Protein AF-A0A1W5CRY4-F1 (afdb_monomer)

Radius of gyration: 17.81 Å; Cα contacts (8 Å, |Δi|>4): 185; chains: 1; bounding box: 43×37×49 Å

pLDDT: mean 78.13, std 15.42, range [42.53, 95.5]

Secondary structure (DSSP, 8-state):
-EEEESS-SB-EEE--EE----------TT-----SEE---SEEEEEEEETTEEEEEEEEEEEEPPHHHHHHHHHHH-S---TT-PPPPPPPPPPPTT--HHHHHHTSPTT--PPBPS-SS-HHHHTTS------HHHHHHHTTTSHHHHHHHHHHHHHHHHHHHHTT-

Structure (mmCIF, N/CA/C/O backbone):
data_AF-A0A1W5CRY4-F1
#
_entry.id   AF-A0A1W5CRY4-F1
#
loop_
_atom_site.group_PDB
_atom_site.id
_atom_site.type_symbol
_atom_site.label_atom_id
_atom_site.label_alt_id
_atom_site.label_comp_id
_atom_site.label_asym_id
_atom_site.label_entity_id
_atom_site.label_seq_id
_atom_site.pdbx_PDB_ins_code
_atom_site.Cartn_x
_atom_site.Cartn_y
_atom_site.Cartn_z
_atom_site.oc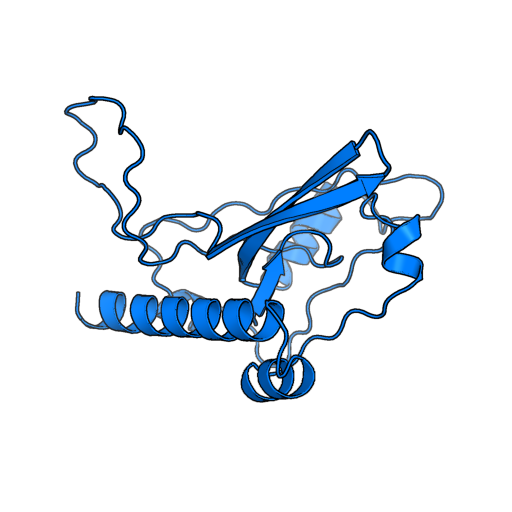cupancy
_atom_site.B_iso_or_equiv
_atom_site.auth_seq_id
_atom_site.auth_comp_id
_atom_site.auth_asym_id
_atom_site.auth_atom_id
_atom_site.pdbx_PDB_model_num
ATOM 1 N N . MET A 1 1 ? 8.582 -2.416 0.026 1.00 42.53 1 MET A N 1
ATOM 2 C CA . MET A 1 1 ? 7.775 -3.029 1.127 1.00 42.53 1 MET A CA 1
ATOM 3 C C . MET A 1 1 ? 6.373 -2.404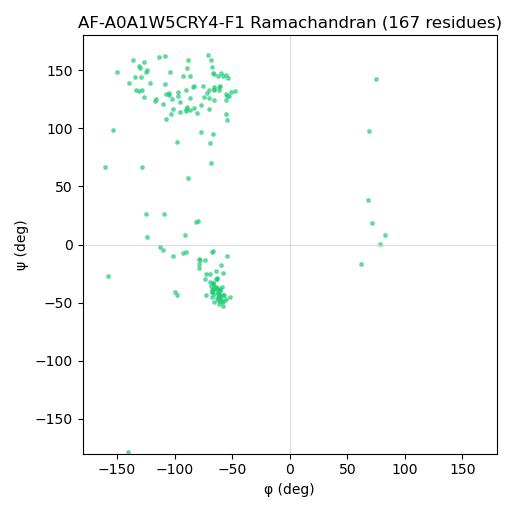 1.130 1.00 42.53 1 MET A C 1
ATOM 5 O O . MET A 1 1 ? 6.261 -1.295 0.629 1.00 42.53 1 MET A O 1
ATOM 9 N N . LEU A 1 2 ? 5.302 -3.089 1.573 1.00 48.25 2 LEU A N 1
ATOM 10 C CA . LEU A 1 2 ? 3.915 -2.603 1.391 1.00 48.25 2 LEU A CA 1
ATOM 11 C C . LEU A 1 2 ? 3.302 -2.055 2.672 1.00 48.25 2 LEU A C 1
ATOM 13 O O . LEU A 1 2 ? 3.317 -2.731 3.698 1.00 48.25 2 LEU A O 1
ATOM 17 N N . ILE A 1 3 ? 2.726 -0.858 2.576 1.00 49.88 3 ILE A N 1
ATOM 18 C CA . ILE A 1 3 ? 2.033 -0.182 3.673 1.00 49.88 3 ILE A CA 1
ATOM 19 C C . ILE A 1 3 ? 0.642 0.237 3.182 1.00 49.88 3 ILE A C 1
ATOM 21 O O . ILE A 1 3 ? 0.496 0.768 2.078 1.00 49.88 3 ILE A O 1
ATOM 25 N N . PHE A 1 4 ? -0.384 -0.041 3.990 1.00 49.19 4 PHE A N 1
ATOM 26 C CA . PHE A 1 4 ? -1.770 0.342 3.716 1.00 49.19 4 PHE A CA 1
ATOM 27 C C . PHE A 1 4 ? -2.017 1.732 4.296 1.00 49.19 4 PHE A C 1
ATOM 29 O O . PHE A 1 4 ? -1.834 1.964 5.489 1.00 49.19 4 PHE A O 1
ATOM 36 N N . TRP A 1 5 ? -2.352 2.678 3.422 1.00 45.31 5 TRP A N 1
ATOM 37 C CA . TRP A 1 5 ? -2.341 4.101 3.747 1.00 45.31 5 TRP A CA 1
ATOM 38 C C . TRP A 1 5 ? -3.691 4.576 4.287 1.00 45.31 5 TRP A C 1
ATOM 40 O O . TRP A 1 5 ? -4.679 4.591 3.555 1.00 45.31 5 TRP A O 1
ATOM 50 N N . SER A 1 6 ? -3.670 5.028 5.542 1.00 46.50 6 SER A N 1
ATOM 51 C CA . SER A 1 6 ? -4.426 6.194 6.019 1.00 46.50 6 SER A CA 1
ATOM 52 C C . SER A 1 6 ? -3.800 6.783 7.295 1.00 46.50 6 SER A C 1
ATOM 54 O O . SER A 1 6 ? -3.961 7.977 7.520 1.00 46.50 6 SER A O 1
ATOM 56 N N . GLN A 1 7 ? -3.102 5.976 8.113 1.00 55.12 7 GLN A N 1
ATOM 57 C CA . GLN A 1 7 ? -2.595 6.341 9.452 1.00 55.12 7 GLN A CA 1
ATOM 58 C C . GLN A 1 7 ? -1.463 5.376 9.878 1.00 55.12 7 GLN A C 1
ATOM 60 O O . GLN A 1 7 ? -1.674 4.477 10.682 1.00 55.12 7 GLN A O 1
ATOM 65 N N . SER A 1 8 ? -0.309 5.402 9.201 1.00 61.22 8 SER A N 1
ATOM 66 C CA . SER A 1 8 ? 0.746 4.389 9.426 1.00 61.22 8 SER A CA 1
ATOM 67 C C . SER A 1 8 ? 2.022 4.927 10.071 1.00 61.22 8 SER A C 1
ATOM 69 O O . SER A 1 8 ? 2.983 4.172 10.176 1.00 61.22 8 SER A O 1
ATOM 71 N N . GLY A 1 9 ? 2.110 6.235 10.337 1.00 70.56 9 GLY A N 1
ATOM 72 C CA . GLY A 1 9 ? 3.355 6.932 10.711 1.00 70.56 9 GLY A CA 1
ATOM 73 C C . GLY A 1 9 ? 4.485 6.909 9.661 1.00 70.56 9 GLY A C 1
ATOM 74 O O . GLY A 1 9 ? 5.408 7.716 9.705 1.00 70.56 9 GLY A O 1
ATOM 75 N N . TYR A 1 10 ? 4.436 6.018 8.669 1.00 78.38 10 TYR A N 1
ATOM 76 C CA . TYR A 1 10 ? 5.413 5.940 7.584 1.00 78.38 10 TYR A CA 1
ATOM 77 C C . TYR A 1 10 ? 5.114 6.925 6.455 1.00 78.38 10 TYR A C 1
ATOM 79 O O . TYR A 1 10 ? 3.987 7.013 5.958 1.00 78.38 10 TYR A O 1
ATOM 87 N N . ARG A 1 11 ? 6.162 7.594 5.970 1.00 82.44 11 ARG A N 1
ATOM 88 C CA . ARG A 1 11 ? 6.092 8.381 4.739 1.00 82.44 11 ARG A CA 1
ATOM 89 C C . ARG A 1 11 ? 6.133 7.443 3.532 1.00 82.44 11 ARG A C 1
ATOM 91 O O . ARG A 1 11 ? 7.104 6.715 3.343 1.00 82.44 11 ARG A O 1
ATOM 98 N N . ASN A 1 12 ? 5.086 7.474 2.709 1.00 84.50 12 ASN A N 1
ATOM 99 C CA . ASN A 1 12 ? 4.919 6.545 1.591 1.00 84.50 12 ASN A CA 1
ATOM 100 C C . ASN A 1 12 ? 4.459 7.240 0.314 1.00 84.50 12 ASN A C 1
ATOM 102 O O . ASN A 1 12 ? 3.858 8.317 0.341 1.00 84.50 12 ASN A O 1
ATOM 106 N N . ARG A 1 13 ? 4.698 6.581 -0.820 1.00 88.38 13 ARG A N 1
ATOM 107 C CA . ARG A 1 13 ? 4.187 6.987 -2.128 1.00 88.38 13 ARG A CA 1
ATOM 108 C C . ARG A 1 13 ? 3.033 6.074 -2.525 1.00 88.38 13 ARG A C 1
ATOM 110 O O . ARG A 1 13 ? 3.180 4.860 -2.518 1.00 88.38 13 ARG A O 1
ATOM 117 N N . LEU A 1 14 ? 1.890 6.642 -2.904 1.00 89.12 14 LEU A N 1
ATOM 118 C CA . LEU A 1 14 ? 0.777 5.840 -3.414 1.00 89.12 14 LEU A CA 1
ATOM 119 C C . LEU A 1 14 ? 1.195 5.106 -4.690 1.00 89.12 14 LEU A C 1
ATOM 121 O O . LEU A 1 14 ? 1.767 5.714 -5.598 1.00 89.12 14 LEU A O 1
ATOM 125 N N . LEU A 1 15 ? 0.881 3.816 -4.758 1.00 90.88 15 LEU A N 1
ATOM 126 C CA . LEU A 1 15 ? 1.236 2.959 -5.874 1.00 90.88 15 LEU A CA 1
ATOM 127 C C . LEU A 1 15 ? 0.066 2.894 -6.868 1.00 90.88 15 LEU A C 1
ATOM 129 O O . LEU A 1 15 ? -0.980 2.333 -6.535 1.00 90.88 15 LEU A O 1
ATOM 133 N N . PRO A 1 16 ? 0.215 3.420 -8.099 1.00 90.75 16 PRO A N 1
ATOM 134 C CA . PRO A 1 16 ? -0.771 3.196 -9.147 1.00 90.75 16 PRO A CA 1
ATOM 135 C C . PRO A 1 16 ? -0.881 1.702 -9.458 1.00 90.75 16 PRO A C 1
ATOM 137 O O . PRO A 1 16 ? 0.138 1.019 -9.601 1.00 90.75 16 PRO A O 1
ATOM 140 N N . ILE A 1 17 ? -2.106 1.205 -9.591 1.00 90.94 17 ILE A N 1
ATOM 141 C CA . ILE A 1 17 ? -2.396 -0.208 -9.843 1.00 90.94 17 ILE A CA 1
ATOM 142 C C . ILE A 1 17 ? -3.294 -0.403 -11.063 1.00 90.94 17 ILE A C 1
ATOM 144 O O . ILE A 1 17 ? -4.026 0.515 -11.435 1.00 90.94 17 ILE A O 1
ATOM 148 N N . PRO A 1 18 ? -3.262 -1.594 -11.692 1.00 89.75 18 PRO A N 1
ATOM 149 C CA . PRO A 1 18 ? -4.113 -1.933 -12.825 1.00 89.75 18 PRO A CA 1
ATOM 150 C C . PRO A 1 18 ? -5.568 -2.056 -12.377 1.00 89.75 18 PRO A C 1
ATOM 152 O O . PRO A 1 18 ? -6.055 -3.139 -12.039 1.00 89.75 18 PRO A O 1
ATOM 155 N N . MET A 1 19 ? -6.260 -0.923 -12.387 1.00 84.25 19 MET A N 1
ATOM 156 C CA . MET A 1 19 ? -7.658 -0.801 -12.020 1.00 84.25 19 MET A CA 1
ATOM 157 C C . MET A 1 19 ? -8.411 -0.115 -13.151 1.00 84.25 19 MET A C 1
ATOM 159 O O . MET A 1 19 ? -8.057 0.971 -13.602 1.00 84.25 19 MET A O 1
ATOM 163 N N . ARG A 1 20 ? -9.490 -0.756 -13.604 1.00 78.38 20 ARG A N 1
ATOM 164 C CA . ARG A 1 20 ? -10.428 -0.129 -14.533 1.00 78.38 20 ARG A CA 1
ATOM 165 C C . ARG A 1 20 ? -11.299 0.835 -13.742 1.00 78.38 20 ARG A C 1
ATOM 167 O O . ARG A 1 20 ? -12.284 0.417 -13.142 1.00 78.38 20 ARG A O 1
ATOM 174 N N . HIS A 1 21 ? -10.933 2.106 -13.741 1.00 74.75 21 HIS A N 1
ATOM 175 C CA . HIS A 1 21 ? -11.791 3.159 -13.218 1.00 74.75 21 HIS A CA 1
ATOM 176 C C . HIS A 1 21 ? -12.742 3.647 -14.321 1.00 74.75 21 HIS A C 1
ATOM 178 O O . HIS A 1 21 ? -12.405 3.647 -15.503 1.00 74.75 21 HIS A O 1
ATOM 184 N N . ARG A 1 22 ? -13.969 4.013 -13.938 1.00 70.62 22 ARG A N 1
ATOM 185 C CA . ARG A 1 22 ? -14.978 4.601 -14.839 1.00 70.62 22 ARG A CA 1
ATOM 186 C C . ARG A 1 22 ? -15.206 6.080 -14.541 1.00 70.62 22 ARG A C 1
ATOM 188 O O . ARG A 1 22 ? -16.299 6.591 -14.767 1.00 70.62 22 ARG A O 1
ATOM 195 N N . GLN A 1 23 ? -14.200 6.750 -13.981 1.00 68.44 23 GLN A N 1
ATOM 196 C CA . GLN A 1 23 ? -14.312 8.182 -13.754 1.00 68.44 23 GLN A CA 1
ATOM 197 C C . GLN A 1 23 ? -14.509 8.882 -15.103 1.00 68.44 23 GLN A C 1
ATOM 199 O O . GLN A 1 23 ? -13.828 8.523 -16.070 1.00 68.44 23 GLN A O 1
ATOM 204 N N . PRO A 1 24 ? -15.427 9.859 -15.184 1.00 66.12 24 PRO A N 1
ATOM 205 C CA . PRO A 1 24 ? -15.552 10.702 -16.358 1.00 66.12 24 PRO A CA 1
ATOM 206 C C . PRO A 1 24 ? -14.192 11.340 -16.642 1.00 66.12 24 PRO A C 1
ATOM 208 O O . PRO A 1 24 ? -13.696 12.136 -15.845 1.00 66.12 24 PRO A O 1
ATOM 211 N N . GLN A 1 25 ? -13.556 10.954 -17.744 1.00 62.47 25 GLN A N 1
ATOM 212 C CA . GLN A 1 25 ? -12.332 11.619 -18.162 1.00 62.47 25 GLN A CA 1
ATOM 213 C C . GLN A 1 25 ? -12.715 12.976 -18.760 1.00 62.47 25 GLN A C 1
ATOM 215 O O . GLN A 1 25 ? -13.695 13.047 -19.513 1.00 62.47 25 GLN A O 1
ATOM 220 N N . PRO A 1 26 ? -11.990 14.063 -18.440 1.00 57.25 26 PRO A N 1
ATOM 221 C CA . PRO A 1 26 ? -12.182 15.315 -19.151 1.00 57.25 26 PRO A CA 1
ATOM 222 C C . PRO A 1 26 ? -11.995 15.032 -20.642 1.00 57.25 26 PRO A C 1
ATOM 224 O O . PRO A 1 26 ? -11.020 14.391 -21.035 1.00 57.25 26 PRO A O 1
ATOM 227 N N . CYS A 1 27 ? -12.954 15.470 -21.459 1.00 48.19 27 CYS A N 1
ATOM 228 C CA . CYS A 1 27 ? -12.954 15.290 -22.907 1.00 48.19 27 CYS A CA 1
ATOM 229 C C . CYS A 1 27 ? -11.835 16.145 -23.529 1.00 48.19 27 CYS A C 1
ATOM 231 O O . CYS A 1 27 ? -12.096 17.180 -24.134 1.00 48.19 27 CYS A O 1
ATOM 233 N N . ASN A 1 28 ? -10.575 15.765 -23.309 1.00 54.47 28 ASN A N 1
ATOM 234 C CA . ASN A 1 28 ? -9.411 16.452 -23.839 1.00 54.47 28 ASN A CA 1
ATOM 235 C C . ASN A 1 28 ? -8.787 15.591 -24.953 1.00 54.47 28 ASN A C 1
ATOM 237 O O . ASN A 1 28 ? -8.183 14.560 -24.650 1.00 54.47 28 ASN A O 1
ATOM 241 N N . PRO A 1 29 ? -8.905 15.990 -26.232 1.00 52.38 29 PRO A N 1
ATOM 242 C CA . PRO A 1 29 ? -8.446 15.199 -27.378 1.00 52.38 29 PRO A CA 1
ATOM 243 C C . PRO A 1 29 ? -6.916 15.029 -27.468 1.00 52.38 29 PRO A C 1
ATOM 245 O O . PRO A 1 29 ? -6.438 14.281 -28.315 1.00 52.38 29 PRO A O 1
ATOM 248 N N . LEU A 1 30 ? -6.138 15.687 -26.598 1.00 53.78 30 LEU A N 1
ATOM 249 C CA . LEU A 1 30 ? -4.682 15.512 -26.483 1.00 53.78 30 LEU A CA 1
ATOM 250 C C 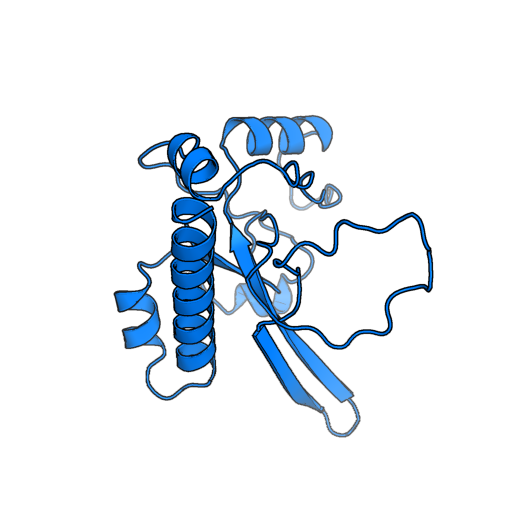. LEU A 1 30 ? -4.269 14.455 -25.440 1.00 53.78 30 LEU A C 1
ATOM 252 O O . LEU A 1 30 ? -3.094 14.110 -25.340 1.00 53.78 30 LEU A O 1
ATOM 256 N N . SER A 1 31 ? -5.215 13.920 -24.663 1.00 51.94 31 SER A N 1
ATOM 257 C CA . SER A 1 31 ? -4.958 12.949 -23.593 1.00 51.94 31 SER A CA 1
ATOM 258 C C . SER A 1 31 ? -4.973 11.504 -24.118 1.00 51.94 31 SER A C 1
ATOM 260 O O . SER A 1 31 ? -5.719 10.659 -23.633 1.00 51.94 31 SER A O 1
ATOM 262 N N . ASN A 1 32 ? -4.130 11.188 -25.104 1.00 45.53 32 ASN A N 1
ATOM 263 C CA . ASN A 1 32 ? -4.017 9.831 -25.668 1.00 45.53 32 ASN A CA 1
ATOM 264 C C . ASN A 1 32 ? -3.163 8.861 -24.827 1.00 45.53 32 ASN A C 1
ATOM 266 O O . ASN A 1 32 ? -2.714 7.833 -25.324 1.00 45.53 32 ASN A O 1
ATOM 270 N N . ALA A 1 33 ? -2.954 9.147 -23.545 1.00 53.50 33 ALA A N 1
ATOM 271 C CA . ALA A 1 33 ? -2.256 8.249 -22.634 1.00 53.50 33 ALA A CA 1
ATOM 272 C C . ALA A 1 33 ? -3.095 8.032 -21.374 1.00 53.50 33 ALA A C 1
ATOM 274 O O . ALA A 1 33 ? -2.728 8.456 -20.279 1.00 53.50 33 ALA A O 1
ATOM 275 N N . SER A 1 34 ? -4.246 7.366 -21.519 1.00 65.06 34 SER A N 1
ATOM 276 C CA . SER A 1 34 ? -4.890 6.765 -20.352 1.00 65.06 34 SER A CA 1
ATOM 277 C C . SER A 1 34 ? -3.973 5.645 -19.870 1.00 65.06 34 SER A C 1
ATOM 279 O O . SER A 1 34 ? -4.000 4.539 -20.406 1.00 65.06 34 SER A O 1
ATOM 281 N N . SER A 1 35 ? -3.120 5.953 -18.890 1.00 74.94 35 SER A N 1
ATOM 282 C CA . SER A 1 35 ? -2.336 4.946 -18.179 1.00 74.94 35 SER A CA 1
ATOM 283 C C . SER A 1 35 ? -3.275 3.805 -17.764 1.00 74.94 35 SER A C 1
ATOM 285 O O . SER A 1 35 ? -4.338 4.076 -17.199 1.00 74.94 35 SER A O 1
ATOM 287 N N . PRO A 1 36 ? -2.917 2.530 -18.002 1.00 81.56 36 PRO A N 1
ATOM 288 C CA . PRO A 1 36 ? -3.703 1.400 -17.506 1.00 81.56 36 PRO A CA 1
ATOM 289 C C . PRO A 1 36 ? -3.646 1.291 -15.973 1.00 81.56 36 PRO A C 1
ATOM 291 O O . PRO A 1 36 ? -4.337 0.457 -15.385 1.00 81.56 36 PRO A O 1
ATOM 294 N N . PHE A 1 37 ? -2.808 2.113 -15.333 1.00 87.44 37 PHE A N 1
ATOM 295 C CA . PHE A 1 37 ? -2.629 2.194 -13.894 1.00 87.44 37 PHE A CA 1
ATOM 296 C C . PHE A 1 37 ? -3.242 3.478 -13.342 1.00 87.44 37 PHE A C 1
ATOM 298 O O . PHE A 1 37 ? -2.923 4.571 -13.816 1.00 87.44 37 PHE A O 1
ATOM 305 N N . ALA A 1 38 ? -4.058 3.333 -12.301 1.00 87.69 38 ALA A N 1
ATOM 306 C CA . ALA A 1 38 ? -4.719 4.427 -11.602 1.00 87.69 38 ALA A CA 1
ATOM 307 C C . ALA A 1 38 ? -4.389 4.390 -10.103 1.00 87.69 38 ALA A C 1
ATOM 309 O O . ALA A 1 38 ? -4.135 3.325 -9.533 1.00 87.69 38 ALA A O 1
ATOM 310 N N . THR A 1 39 ? -4.378 5.562 -9.468 1.00 87.88 39 THR A N 1
ATOM 311 C CA . THR A 1 39 ? -4.236 5.703 -8.014 1.00 87.88 39 THR A CA 1
ATOM 312 C C . THR A 1 39 ? -5.619 5.876 -7.407 1.00 87.88 39 THR A C 1
ATOM 314 O O . THR A 1 39 ? -6.099 6.993 -7.264 1.00 87.88 39 THR A O 1
ATOM 317 N N . GLU A 1 40 ? -6.249 4.756 -7.079 1.00 87.75 40 GLU A N 1
ATOM 318 C CA . GLU A 1 40 ? -7.602 4.689 -6.524 1.00 87.75 40 GLU A CA 1
ATOM 319 C C . GLU A 1 40 ? -7.601 3.786 -5.282 1.00 87.75 40 GLU A C 1
ATOM 321 O O . GLU A 1 40 ? -6.739 2.901 -5.172 1.00 87.75 40 GLU A O 1
ATOM 326 N N . PRO A 1 41 ? -8.534 3.987 -4.336 1.00 90.38 41 PRO A N 1
ATOM 327 C CA . PRO A 1 41 ? -8.652 3.113 -3.181 1.00 90.38 41 PRO A CA 1
ATOM 328 C C . PRO A 1 41 ? -9.073 1.707 -3.625 1.00 90.38 41 PRO A C 1
ATOM 330 O O . PRO A 1 41 ? -9.986 1.533 -4.431 1.00 90.38 41 PRO A O 1
ATOM 333 N N . ILE A 1 42 ? -8.425 0.681 -3.074 1.00 91.31 42 ILE A N 1
ATOM 334 C CA . ILE A 1 42 ? -8.796 -0.723 -3.314 1.00 91.31 42 ILE A CA 1
ATOM 335 C C . ILE A 1 42 ? -10.006 -1.159 -2.496 1.00 91.31 42 ILE A C 1
ATOM 337 O O . ILE A 1 42 ? -10.660 -2.141 -2.839 1.00 91.31 42 ILE A O 1
ATOM 341 N N . TRP A 1 43 ? -10.297 -0.434 -1.421 1.00 91.06 43 TRP A N 1
ATOM 342 C CA . TRP A 1 43 ? -11.478 -0.637 -0.603 1.00 91.06 43 TRP A CA 1
ATOM 343 C C . TRP A 1 43 ? -11.912 0.686 0.019 1.00 91.06 43 TRP A C 1
ATOM 345 O O . TRP A 1 43 ? -11.089 1.556 0.314 1.00 91.06 43 TRP A O 1
ATOM 355 N N . THR A 1 44 ? -13.212 0.843 0.232 1.00 91.25 44 THR A N 1
ATOM 356 C CA . THR A 1 44 ? -13.780 1.985 0.947 1.00 91.25 44 THR A CA 1
ATOM 357 C C . THR A 1 44 ? -14.785 1.463 1.955 1.00 91.25 44 THR A C 1
ATOM 359 O O . THR A 1 44 ? -15.610 0.614 1.628 1.00 91.25 44 THR A O 1
ATOM 362 N N . GLN A 1 45 ? -14.706 1.953 3.188 1.00 89.69 45 GLN A N 1
ATOM 363 C CA . GLN A 1 45 ? -15.558 1.507 4.282 1.00 89.69 45 GLN A CA 1
ATOM 364 C C . GLN A 1 45 ? -16.154 2.711 4.998 1.00 89.69 45 GLN A C 1
ATOM 366 O O . GLN A 1 45 ? -15.436 3.632 5.367 1.00 89.69 45 GLN A O 1
ATOM 371 N N . LEU A 1 46 ? -17.462 2.683 5.231 1.00 89.88 46 LEU A N 1
ATOM 372 C CA . LEU A 1 46 ? -18.139 3.655 6.078 1.00 89.88 46 LEU A CA 1
ATOM 373 C C . LEU A 1 46 ? -18.263 3.070 7.489 1.00 89.88 46 LEU A C 1
ATOM 375 O O . LEU A 1 46 ? -18.829 1.990 7.656 1.00 89.88 46 LEU A O 1
ATOM 379 N N . ILE A 1 47 ? -17.724 3.761 8.490 1.00 86.38 47 ILE A N 1
ATOM 380 C CA . ILE A 1 47 ? -17.755 3.345 9.894 1.00 86.38 47 ILE A CA 1
ATOM 381 C C . ILE A 1 47 ? -18.553 4.374 10.701 1.00 86.38 47 ILE A C 1
ATOM 383 O O . ILE A 1 47 ? -18.198 5.555 10.689 1.00 86.38 47 ILE A O 1
ATOM 387 N N . PRO A 1 48 ? -19.617 3.974 11.416 1.00 88.06 48 PRO A N 1
ATOM 388 C CA . PRO A 1 48 ? -20.279 4.859 12.365 1.00 88.06 48 PRO A CA 1
ATOM 389 C C . PRO A 1 48 ? -19.372 5.094 13.580 1.00 88.06 48 PRO A C 1
ATOM 391 O O . PRO A 1 48 ? -18.918 4.138 14.203 1.00 88.06 48 PRO A O 1
ATOM 394 N N . LEU A 1 49 ? -19.114 6.360 13.914 1.00 83.44 49 LEU A N 1
ATOM 395 C CA . LEU A 1 49 ? -18.310 6.743 15.081 1.00 83.44 49 LEU A CA 1
ATOM 396 C C . LEU A 1 49 ? -19.199 7.105 16.274 1.00 83.44 49 LEU A C 1
ATOM 398 O O . LEU A 1 49 ? -18.938 6.702 17.402 1.00 83.44 49 LEU A O 1
ATOM 402 N N . THR A 1 50 ? -20.269 7.859 16.024 1.00 88.06 50 THR A N 1
ATOM 403 C CA . THR A 1 50 ? -21.277 8.229 17.026 1.00 88.06 50 THR A CA 1
ATOM 404 C C . THR A 1 50 ? -22.668 8.183 16.397 1.00 88.06 50 THR A C 1
ATOM 406 O O . THR A 1 50 ? -22.809 7.896 15.208 1.00 88.06 50 THR A O 1
ATOM 409 N N . SER A 1 51 ? -23.712 8.524 17.157 1.00 88.88 51 SER A N 1
ATOM 410 C CA . SER A 1 51 ? -25.069 8.654 16.611 1.00 88.88 51 SER A CA 1
ATOM 411 C C . SER A 1 51 ? -25.170 9.680 15.474 1.00 88.88 51 SER A C 1
ATOM 413 O O . SER A 1 51 ? -26.072 9.579 14.648 1.00 88.88 51 SER A O 1
ATOM 415 N N . ASN A 1 52 ? -24.250 10.653 15.427 1.00 92.56 52 ASN A N 1
ATOM 416 C CA . ASN A 1 52 ? -24.315 11.802 14.522 1.00 92.56 52 ASN A CA 1
ATOM 417 C C . ASN A 1 52 ? -23.062 11.944 13.640 1.00 92.56 52 ASN A C 1
ATOM 419 O O . ASN A 1 52 ? -22.918 12.951 12.949 1.00 92.56 52 ASN A O 1
ATOM 423 N N . SER A 1 53 ? -22.138 10.980 13.668 1.00 86.75 53 SER A N 1
ATOM 424 C CA . SER A 1 53 ? -20.915 11.037 12.867 1.00 86.75 53 SER A CA 1
ATOM 425 C C . SER A 1 53 ? -20.553 9.681 12.277 1.00 86.75 53 SER A C 1
ATOM 427 O O . SER A 1 53 ? -20.647 8.636 12.921 1.00 86.75 53 SER A O 1
ATOM 429 N N . GLN A 1 54 ? -20.115 9.718 11.023 1.00 87.12 54 GLN A N 1
ATOM 430 C CA . GLN A 1 54 ? -19.602 8.573 10.286 1.00 87.12 54 GLN A CA 1
ATOM 431 C C . GLN A 1 54 ? -18.259 8.959 9.676 1.00 87.12 54 GLN A C 1
ATOM 433 O O . GLN A 1 54 ? -18.067 10.098 9.252 1.00 87.12 54 GLN A O 1
ATOM 438 N N . CYS A 1 55 ? -17.340 8.006 9.635 1.00 83.62 55 CYS A N 1
ATOM 439 C CA . CYS A 1 55 ? -16.052 8.142 8.981 1.00 83.62 55 CYS A CA 1
ATOM 440 C C . CYS A 1 55 ? -16.041 7.303 7.707 1.00 83.62 55 CYS A C 1
ATOM 442 O O . CYS A 1 55 ? -16.515 6.167 7.706 1.00 83.62 55 CYS A O 1
ATOM 444 N N . MET A 1 56 ? -15.489 7.852 6.629 1.00 87.12 56 MET A N 1
ATOM 445 C CA . MET A 1 56 ? -15.226 7.105 5.407 1.00 87.12 56 MET A CA 1
ATOM 446 C C . MET A 1 56 ? -13.737 6.786 5.343 1.00 87.12 56 MET A C 1
ATOM 448 O O . MET A 1 56 ? -12.908 7.679 5.189 1.00 87.12 56 MET A O 1
ATOM 452 N N . LEU A 1 57 ? -13.409 5.506 5.470 1.00 85.94 57 LEU A N 1
ATOM 453 C CA . LEU A 1 57 ? -12.056 4.995 5.335 1.00 85.94 57 LEU A CA 1
ATOM 454 C C . LEU A 1 57 ? -11.783 4.619 3.887 1.00 85.94 57 LEU A C 1
ATOM 456 O O . LEU A 1 57 ? -12.562 3.893 3.268 1.00 85.94 57 LEU A O 1
ATOM 460 N N . PHE A 1 58 ? -10.633 5.048 3.385 1.00 88.38 58 PHE A N 1
ATOM 461 C CA . PHE A 1 58 ? -10.133 4.690 2.068 1.00 88.38 58 PHE A CA 1
ATOM 462 C C . PHE A 1 58 ? -8.843 3.899 2.223 1.00 88.38 58 PHE A C 1
ATOM 464 O O . PHE A 1 58 ? -7.893 4.366 2.842 1.00 88.38 58 PHE A O 1
ATOM 471 N N . TRP A 1 59 ? -8.805 2.710 1.636 1.00 89.81 59 TRP A N 1
ATOM 472 C CA . TRP A 1 59 ? -7.653 1.827 1.712 1.00 89.81 59 TRP A CA 1
ATOM 473 C C . TRP A 1 59 ? -6.869 1.925 0.416 1.00 89.81 59 TRP A C 1
ATOM 475 O O . TRP A 1 59 ? -7.375 1.556 -0.644 1.00 89.81 59 TRP A O 1
ATOM 485 N N . TYR A 1 60 ? -5.629 2.392 0.497 1.00 89.25 60 TYR A N 1
ATOM 486 C CA . TYR A 1 60 ? -4.731 2.465 -0.652 1.00 89.25 60 TYR A CA 1
ATOM 487 C C . TYR A 1 60 ? -3.544 1.525 -0.495 1.00 89.25 60 TYR A C 1
ATOM 489 O O . TYR A 1 60 ? -3.184 1.113 0.608 1.00 89.25 60 TYR A O 1
ATOM 497 N N . ILE A 1 61 ? -2.902 1.243 -1.625 1.00 90.50 61 ILE A N 1
ATOM 498 C CA . ILE A 1 61 ? -1.605 0.581 -1.678 1.00 90.50 61 ILE A CA 1
ATOM 499 C C . ILE A 1 61 ? -0.541 1.659 -1.816 1.00 90.50 61 ILE A C 1
ATOM 501 O O . ILE A 1 61 ? -0.641 2.527 -2.688 1.00 90.50 61 ILE A O 1
ATOM 505 N N . ALA A 1 62 ? 0.491 1.580 -0.988 1.00 89.19 62 ALA A N 1
ATOM 506 C CA . ALA A 1 62 ? 1.627 2.474 -1.067 1.00 89.19 62 ALA A CA 1
ATOM 507 C C . ALA A 1 62 ? 2.952 1.702 -1.064 1.00 89.19 62 ALA A C 1
ATOM 509 O O . ALA A 1 62 ? 3.054 0.592 -0.534 1.00 89.19 62 ALA A O 1
ATOM 510 N N . GLU A 1 63 ? 3.956 2.310 -1.686 1.00 87.38 63 GLU A N 1
ATOM 511 C CA . GLU A 1 63 ? 5.347 1.876 -1.691 1.00 87.38 63 GLU A CA 1
ATOM 512 C C . GLU A 1 63 ? 6.186 2.759 -0.760 1.00 87.38 63 GLU A C 1
ATOM 514 O O . GLU A 1 63 ? 5.910 3.950 -0.563 1.00 87.38 63 GLU A O 1
ATOM 519 N N . THR A 1 64 ? 7.208 2.142 -0.177 1.00 85.19 64 THR A N 1
ATOM 520 C CA . THR A 1 64 ? 8.176 2.785 0.709 1.00 85.19 64 THR A CA 1
ATOM 521 C C . THR A 1 64 ? 9.071 3.766 -0.044 1.00 85.19 64 THR A C 1
ATOM 523 O O . THR A 1 64 ? 9.212 3.695 -1.265 1.00 85.19 64 THR A O 1
ATOM 526 N N . LEU A 1 65 ? 9.678 4.706 0.682 1.00 84.88 65 LEU A N 1
ATOM 527 C CA . LEU A 1 65 ? 10.624 5.657 0.101 1.00 84.88 65 LEU A CA 1
ATOM 528 C C . LEU A 1 65 ? 12.071 5.165 0.210 1.00 84.88 65 LEU A C 1
ATOM 530 O O . LEU A 1 65 ? 12.430 4.578 1.230 1.00 84.88 65 LEU A O 1
ATOM 534 N N . PRO A 1 66 ? 12.925 5.453 -0.790 1.00 85.50 66 PRO A N 1
ATOM 535 C CA . PRO A 1 66 ? 14.363 5.248 -0.665 1.00 85.50 66 PRO A CA 1
ATOM 536 C C . PRO A 1 66 ? 14.961 6.075 0.489 1.00 85.50 66 PRO A C 1
ATOM 538 O O . PRO A 1 66 ? 14.515 7.206 0.717 1.00 85.50 66 PRO A O 1
ATOM 541 N N . PRO A 1 67 ? 16.018 5.581 1.165 1.00 84.94 67 PRO A N 1
ATOM 542 C CA . PRO A 1 67 ? 16.613 6.249 2.325 1.00 84.94 67 PRO A CA 1
ATOM 543 C C . PRO A 1 67 ? 17.124 7.661 2.024 1.00 84.94 67 PRO A C 1
ATOM 545 O O . PRO A 1 67 ? 16.989 8.551 2.859 1.00 84.94 67 PRO A O 1
ATOM 548 N N . GLU A 1 68 ? 17.685 7.892 0.836 1.00 85.69 68 GLU A N 1
ATOM 549 C CA . GLU A 1 68 ? 18.190 9.217 0.452 1.00 85.69 68 GLU A CA 1
ATOM 550 C C . GLU A 1 68 ? 17.057 10.233 0.282 1.00 85.69 68 GLU A C 1
ATOM 552 O O . GLU A 1 68 ? 17.154 11.359 0.762 1.00 85.69 68 GLU A O 1
ATOM 557 N N . MET A 1 69 ? 15.926 9.815 -0.292 1.00 84.81 69 MET A N 1
ATOM 558 C CA . MET A 1 69 ? 14.752 10.679 -0.420 1.00 84.81 69 MET A CA 1
ATOM 559 C C . MET A 1 69 ? 14.150 11.015 0.945 1.00 84.81 69 MET A C 1
ATOM 561 O O . MET A 1 69 ? 13.728 12.145 1.179 1.00 84.81 69 MET A O 1
ATOM 565 N N . GLU A 1 70 ? 14.133 10.044 1.855 1.00 84.00 70 GLU A N 1
ATOM 566 C CA . GLU A 1 70 ? 13.692 10.250 3.229 1.00 84.00 70 GLU A CA 1
ATOM 567 C C . GLU A 1 70 ? 14.576 11.284 3.952 1.00 84.00 70 GLU A C 1
ATOM 569 O O . GLU A 1 70 ? 14.054 12.222 4.557 1.00 84.00 70 GLU A O 1
ATOM 574 N N . LYS A 1 71 ? 15.907 11.191 3.807 1.00 84.19 71 LYS A N 1
ATOM 575 C CA . LYS A 1 71 ? 16.858 12.187 4.336 1.00 84.19 71 LYS A CA 1
ATOM 576 C C . LYS A 1 71 ? 16.649 13.572 3.731 1.00 84.19 71 LYS A C 1
ATOM 578 O O . LYS A 1 71 ? 16.627 14.551 4.470 1.00 84.19 71 LYS A O 1
ATOM 583 N N . GLU A 1 72 ? 16.489 13.670 2.412 1.00 85.31 72 GLU A N 1
ATOM 584 C CA . GLU A 1 72 ? 16.267 14.949 1.728 1.00 85.31 72 GLU A CA 1
ATOM 585 C C . GLU A 1 72 ? 14.993 15.646 2.203 1.00 85.31 72 GLU A C 1
ATOM 587 O O . GLU A 1 72 ? 14.989 16.858 2.421 1.00 85.31 72 GLU A O 1
ATOM 592 N N . LEU A 1 73 ? 13.904 14.889 2.353 1.00 82.12 73 LEU A N 1
ATOM 593 C CA . LEU A 1 73 ? 12.636 15.421 2.840 1.00 82.12 73 LEU A CA 1
ATOM 594 C C . LEU A 1 73 ? 12.770 15.880 4.292 1.00 82.12 73 LEU A C 1
ATOM 596 O O . LEU A 1 73 ? 12.348 16.989 4.606 1.00 82.12 73 LEU A O 1
ATOM 600 N N . ASN A 1 74 ? 13.450 15.100 5.136 1.00 79.06 74 ASN A N 1
ATOM 601 C CA . ASN A 1 74 ? 13.703 15.471 6.530 1.00 79.06 74 ASN A CA 1
ATOM 602 C C . ASN A 1 74 ? 14.608 16.715 6.646 1.00 79.06 74 ASN A C 1
ATOM 604 O O . ASN A 1 74 ? 14.375 17.577 7.494 1.00 79.06 74 ASN A O 1
ATOM 608 N N . ALA A 1 75 ? 15.596 16.862 5.756 1.00 78.94 75 ALA A N 1
ATOM 609 C CA . ALA A 1 75 ? 16.462 18.038 5.689 1.00 78.94 75 ALA A CA 1
ATOM 610 C C . ALA A 1 75 ? 15.702 19.299 5.246 1.00 78.94 75 ALA A C 1
ATOM 612 O O . ALA A 1 75 ? 15.905 20.369 5.818 1.00 78.94 75 ALA A O 1
ATOM 613 N N . LYS A 1 76 ? 14.795 19.180 4.265 1.00 72.62 76 LYS A N 1
ATOM 614 C CA . LYS A 1 76 ? 13.944 20.289 3.795 1.00 72.62 76 LYS A CA 1
ATOM 615 C C . LYS A 1 76 ? 12.945 20.752 4.848 1.00 72.62 76 LYS A C 1
ATOM 617 O O . LYS A 1 76 ? 12.627 21.936 4.894 1.00 72.62 76 LYS A O 1
ATOM 622 N N . THR A 1 77 ? 12.460 19.840 5.686 1.00 66.44 77 THR A N 1
ATOM 623 C CA . THR A 1 77 ? 11.542 20.177 6.778 1.00 66.44 77 THR A CA 1
ATOM 624 C C . THR A 1 77 ? 12.234 20.789 7.994 1.00 66.44 77 THR A C 1
ATOM 626 O O . THR A 1 77 ? 11.544 21.372 8.820 1.00 66.44 77 THR A O 1
ATOM 629 N N . GLY A 1 78 ? 13.567 20.722 8.083 1.00 53.28 78 GLY A N 1
ATOM 630 C CA . GLY A 1 78 ? 14.346 21.339 9.154 1.00 53.28 78 GLY A CA 1
ATOM 631 C C . GLY A 1 78 ? 14.146 20.664 10.514 1.00 53.28 78 GLY A C 1
ATOM 632 O O . GLY A 1 78 ? 13.266 21.043 11.276 1.00 53.28 78 GLY A O 1
ATOM 633 N N . THR A 1 79 ? 15.072 19.771 10.874 1.00 50.31 79 THR A N 1
ATOM 634 C CA . THR A 1 79 ? 15.212 19.131 12.204 1.00 50.31 79 THR A CA 1
ATOM 635 C C . THR A 1 79 ? 14.187 18.032 12.517 1.00 50.31 79 THR A C 1
ATOM 637 O O . THR A 1 79 ? 13.017 18.107 12.150 1.00 50.31 79 THR A O 1
ATOM 640 N N . GLU A 1 80 ? 14.657 16.983 13.199 1.00 48.88 80 GLU A N 1
ATOM 641 C CA . GLU A 1 80 ? 13.835 15.907 13.761 1.00 48.88 80 GLU A CA 1
ATOM 642 C C . GLU A 1 80 ? 12.695 16.504 14.598 1.00 48.88 80 GLU A C 1
ATOM 644 O O . GLU A 1 80 ? 12.926 17.398 15.416 1.00 48.88 80 GLU A O 1
ATOM 649 N N . ALA A 1 81 ? 11.465 16.041 14.364 1.00 49.38 81 ALA A N 1
ATOM 650 C CA . ALA A 1 81 ? 10.283 16.520 15.067 1.00 49.38 81 ALA A CA 1
ATOM 651 C C . ALA A 1 81 ? 10.491 16.397 16.586 1.00 49.38 81 ALA A C 1
ATOM 653 O O . ALA A 1 81 ? 10.482 15.304 17.149 1.00 49.38 81 ALA A O 1
ATOM 654 N N . THR A 1 82 ? 10.686 17.528 17.258 1.00 49.84 82 THR A N 1
ATOM 655 C CA . THR A 1 82 ? 10.618 17.609 18.718 1.00 49.84 82 THR A CA 1
ATOM 656 C C . THR A 1 82 ? 9.178 17.916 19.112 1.00 49.84 82 THR A C 1
ATOM 658 O O . THR A 1 82 ? 8.441 18.548 18.354 1.00 49.84 82 THR A O 1
ATOM 661 N N . ALA A 1 83 ? 8.769 17.486 20.309 1.00 49.72 83 ALA A N 1
ATOM 662 C CA . ALA A 1 83 ? 7.396 17.600 20.824 1.00 49.72 83 ALA A CA 1
ATOM 663 C C . ALA A 1 83 ? 6.809 19.033 20.815 1.00 49.72 83 ALA A C 1
ATOM 665 O O . ALA A 1 83 ? 5.620 19.218 21.052 1.00 49.72 83 ALA A O 1
ATOM 666 N N . THR A 1 84 ? 7.635 20.046 20.550 1.00 44.53 84 THR A N 1
ATOM 667 C CA . THR A 1 84 ? 7.313 21.469 20.682 1.00 44.53 84 THR A CA 1
ATOM 668 C C . THR A 1 84 ? 7.199 22.210 19.343 1.00 44.53 84 THR A C 1
ATOM 670 O O . THR A 1 84 ? 6.869 23.394 19.341 1.00 44.53 84 THR A O 1
ATOM 673 N N . SER A 1 85 ? 7.480 21.581 18.194 1.00 46.97 85 SER A N 1
ATOM 674 C CA . SER A 1 85 ? 7.345 22.223 16.872 1.00 46.97 85 SER A CA 1
ATOM 675 C C . SER A 1 85 ? 7.076 21.190 15.767 1.00 46.97 85 SER A C 1
ATOM 677 O O . SER A 1 85 ? 8.019 20.560 15.288 1.00 46.97 85 SER A O 1
ATOM 679 N N . PRO A 1 86 ? 5.810 20.991 15.351 1.00 53.00 86 PRO A N 1
ATOM 680 C CA . PRO A 1 86 ? 5.474 20.038 14.300 1.00 53.00 86 PRO A CA 1
ATOM 681 C C . PRO A 1 86 ? 5.976 20.553 12.948 1.00 53.00 86 PRO A C 1
ATOM 683 O O . PRO A 1 86 ? 5.534 21.593 12.454 1.00 53.00 86 PRO A O 1
ATOM 686 N N . THR A 1 87 ? 6.905 19.823 12.337 1.00 55.06 87 THR A N 1
ATOM 687 C CA . THR A 1 87 ? 7.281 20.047 10.943 1.00 55.06 87 THR A CA 1
ATOM 688 C C . THR A 1 87 ? 6.121 19.615 10.038 1.00 55.06 87 THR A C 1
ATOM 690 O O . THR A 1 87 ? 5.547 18.542 10.237 1.00 55.06 87 THR A O 1
ATOM 693 N N . PRO A 1 88 ? 5.717 20.431 9.048 1.00 62.03 88 PRO A N 1
ATOM 694 C CA . PRO A 1 88 ? 4.607 20.068 8.177 1.00 62.03 88 PRO A CA 1
ATOM 695 C C . PRO A 1 88 ? 4.982 18.843 7.332 1.00 62.03 88 PRO A C 1
ATOM 697 O O . PRO A 1 88 ? 5.986 18.851 6.618 1.00 62.03 88 PRO A O 1
ATOM 700 N N . TYR A 1 89 ? 4.165 17.787 7.409 1.00 66.62 89 TYR A N 1
ATOM 701 C CA . TYR A 1 89 ? 4.347 16.569 6.619 1.00 66.62 89 TYR A CA 1
ATOM 702 C C . TYR A 1 89 ? 4.404 16.896 5.120 1.00 66.62 89 TYR A C 1
ATOM 704 O O . TYR A 1 89 ? 3.474 17.485 4.562 1.00 66.62 89 TYR A O 1
ATOM 712 N N . GLN A 1 90 ? 5.483 16.481 4.452 1.00 72.31 90 GLN A N 1
ATOM 713 C CA . GLN A 1 90 ? 5.658 16.675 3.016 1.00 72.31 90 GLN A CA 1
ATOM 714 C C . GLN A 1 90 ? 5.381 15.380 2.247 1.00 72.31 90 GLN A C 1
ATOM 716 O O . GLN A 1 90 ? 6.010 14.347 2.486 1.00 72.31 90 GLN A O 1
ATOM 721 N N . TYR A 1 91 ? 4.465 15.455 1.278 1.00 75.38 91 TYR A N 1
ATOM 722 C CA . TYR A 1 91 ? 4.207 14.349 0.360 1.00 75.38 91 TYR A CA 1
ATOM 723 C C . TYR A 1 91 ? 5.425 14.089 -0.537 1.00 75.38 91 TYR A C 1
ATOM 725 O O . TYR A 1 91 ? 5.968 15.036 -1.117 1.00 75.38 91 TYR A O 1
ATOM 733 N N . PRO A 1 92 ? 5.837 12.821 -0.710 1.00 84.00 92 PRO A N 1
ATOM 734 C CA . PRO A 1 92 ? 6.915 12.498 -1.627 1.00 84.00 92 PRO A CA 1
ATOM 735 C C . PRO A 1 92 ? 6.503 12.772 -3.081 1.00 84.00 92 PRO A C 1
ATOM 737 O O . PRO A 1 92 ? 5.338 12.579 -3.450 1.00 84.00 92 PRO A O 1
ATOM 740 N N . PRO A 1 93 ? 7.453 13.170 -3.946 1.00 86.25 93 PRO A N 1
ATOM 741 C CA . PRO A 1 93 ? 7.179 13.358 -5.365 1.00 86.25 93 PRO A CA 1
ATOM 742 C C . PRO A 1 93 ? 6.753 12.033 -6.004 1.00 86.25 93 PRO A C 1
ATOM 744 O O . PRO A 1 93 ? 7.261 10.968 -5.641 1.00 86.25 93 PRO A O 1
ATOM 747 N N . LYS A 1 94 ? 5.832 12.087 -6.972 1.00 84.25 94 LYS A N 1
ATOM 748 C CA . LYS A 1 94 ? 5.422 10.913 -7.757 1.00 84.25 94 LYS A CA 1
ATOM 749 C C . LYS A 1 94 ? 6.587 10.422 -8.619 1.00 84.25 94 LYS A C 1
ATOM 751 O O . LYS A 1 94 ? 7.376 11.226 -9.110 1.00 84.25 94 LYS A O 1
ATOM 756 N N . TYR A 1 95 ? 6.661 9.111 -8.839 1.00 86.31 95 TYR A N 1
ATOM 757 C CA . TYR A 1 95 ? 7.569 8.577 -9.851 1.00 86.31 95 TYR A CA 1
ATOM 758 C C . TYR A 1 95 ? 7.126 8.980 -11.264 1.00 86.31 95 TYR A C 1
ATOM 760 O O . TYR A 1 95 ? 5.922 9.154 -11.493 1.00 86.31 95 TYR A O 1
ATOM 768 N N . PRO A 1 96 ? 8.070 9.074 -12.220 1.00 86.19 96 PRO A N 1
ATOM 769 C CA . PRO A 1 96 ? 7.740 9.187 -13.634 1.00 86.19 96 PRO A CA 1
ATOM 770 C C . PRO A 1 96 ? 6.805 8.054 -14.070 1.00 86.19 96 PRO A C 1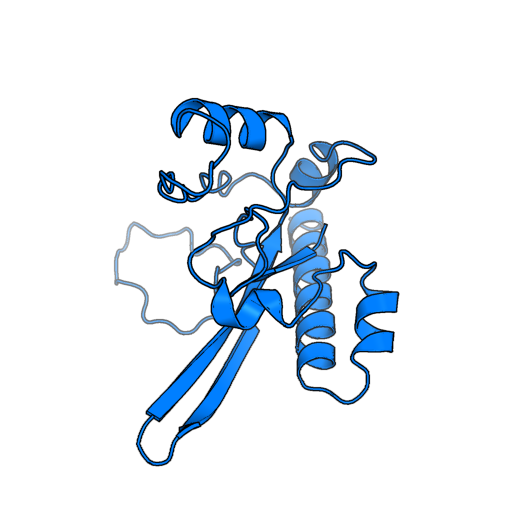
ATOM 772 O O . PRO A 1 96 ? 6.951 6.912 -13.629 1.00 86.19 96 PRO A O 1
ATOM 775 N N . ALA A 1 97 ? 5.858 8.358 -14.959 1.00 80.00 97 ALA A N 1
ATOM 776 C CA . ALA A 1 97 ? 4.909 7.366 -15.470 1.00 80.00 97 ALA A CA 1
ATOM 777 C C . ALA A 1 97 ? 5.588 6.247 -16.283 1.00 80.00 97 ALA A C 1
ATOM 779 O O . ALA A 1 97 ? 5.039 5.157 -16.393 1.00 80.00 97 ALA A O 1
ATOM 780 N N . THR A 1 98 ? 6.779 6.515 -16.821 1.00 84.31 98 THR A N 1
ATOM 781 C CA . THR A 1 98 ? 7.596 5.567 -17.588 1.00 84.31 98 THR A CA 1
ATOM 782 C C . THR A 1 98 ? 8.353 4.571 -16.715 1.00 84.31 98 THR A C 1
ATOM 784 O O . THR A 1 98 ? 8.815 3.568 -17.237 1.00 84.31 98 THR A O 1
ATOM 787 N N . LEU A 1 99 ? 8.495 4.842 -15.411 1.00 88.75 99 LEU A N 1
ATOM 788 C CA . LEU A 1 99 ? 9.267 3.995 -14.507 1.00 88.75 99 LEU A CA 1
ATOM 789 C C . LEU A 1 99 ? 8.434 2.783 -14.076 1.00 88.75 99 LEU A C 1
ATOM 791 O O . LEU A 1 99 ? 7.450 2.928 -13.331 1.00 88.75 99 LEU A O 1
ATOM 795 N N . THR A 1 100 ? 8.853 1.602 -14.516 1.00 91.62 100 THR A N 1
ATOM 796 C CA . THR A 1 100 ? 8.2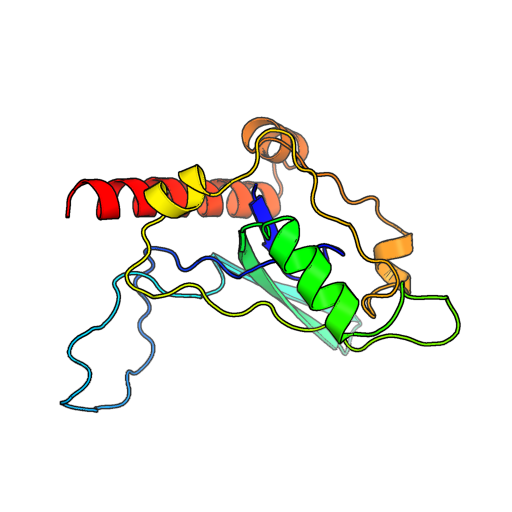01 0.316 -14.245 1.00 91.62 100 THR A CA 1
ATOM 797 C C . THR A 1 100 ? 8.371 -0.110 -12.788 1.00 91.62 100 THR A C 1
ATOM 799 O O . THR A 1 100 ? 9.217 0.399 -12.052 1.00 91.62 100 THR A O 1
ATOM 802 N N . LEU A 1 101 ? 7.551 -1.054 -12.332 1.00 91.12 101 LEU A N 1
ATOM 803 C CA . LEU A 1 101 ? 7.682 -1.647 -11.007 1.00 91.12 101 LEU A CA 1
ATOM 804 C C . LEU A 1 101 ? 8.975 -2.464 -10.875 1.00 91.12 101 LEU A C 1
ATOM 806 O O . LEU A 1 101 ? 9.555 -2.476 -9.796 1.00 91.12 101 LEU A O 1
ATOM 810 N N . GLY A 1 102 ? 9.440 -3.108 -11.952 1.00 90.56 102 GLY A N 1
ATOM 811 C CA . GLY A 1 102 ? 10.706 -3.850 -11.965 1.00 90.56 102 GLY A CA 1
ATOM 812 C C . GLY A 1 102 ? 11.903 -2.944 -11.678 1.00 90.56 102 GLY A C 1
ATOM 813 O O . GLY A 1 102 ? 12.640 -3.188 -10.729 1.00 90.56 102 GLY A O 1
ATOM 814 N N . GLU A 1 103 ? 12.019 -1.833 -12.407 1.00 91.19 103 GLU A N 1
ATOM 815 C CA . GLU A 1 103 ? 13.082 -0.839 -12.187 1.00 91.19 103 GLU A CA 1
ATOM 816 C C . GLU A 1 103 ? 13.017 -0.242 -10.773 1.00 91.19 103 GLU A C 1
ATOM 818 O O . GLU A 1 103 ? 14.041 -0.047 -10.125 1.00 91.19 103 GLU A O 1
ATOM 823 N N . ARG A 1 104 ? 11.812 0.004 -10.237 1.00 89.81 104 ARG A N 1
ATOM 824 C CA . ARG A 1 104 ? 11.653 0.480 -8.849 1.00 89.81 104 ARG A CA 1
ATOM 825 C C . ARG A 1 104 ? 12.151 -0.531 -7.822 1.00 89.81 104 ARG A C 1
ATOM 827 O O . ARG A 1 104 ? 12.714 -0.120 -6.814 1.00 89.81 104 ARG A O 1
ATOM 834 N N . LEU A 1 105 ? 11.946 -1.829 -8.057 1.00 88.00 105 LEU A N 1
ATOM 835 C CA . LEU A 1 105 ? 12.448 -2.881 -7.170 1.00 88.00 105 LEU A CA 1
ATOM 836 C C . LEU A 1 105 ? 13.979 -2.942 -7.178 1.00 88.00 105 LEU A C 1
ATOM 838 O O . LEU A 1 105 ? 14.569 -3.208 -6.138 1.00 88.00 105 LEU A O 1
ATOM 842 N N . GLU A 1 106 ? 14.626 -2.655 -8.307 1.00 87.81 106 GLU A N 1
ATOM 843 C CA . GLU A 1 106 ? 16.092 -2.575 -8.394 1.00 87.81 106 GLU A CA 1
ATOM 844 C C . GLU A 1 106 ? 16.664 -1.367 -7.636 1.00 87.81 106 GLU A C 1
ATOM 846 O O . GLU A 1 106 ? 17.804 -1.403 -7.176 1.00 87.81 106 GLU A O 1
ATOM 851 N N . MET A 1 107 ? 15.865 -0.309 -7.462 1.00 84.88 107 MET A N 1
ATOM 852 C CA . MET A 1 107 ? 16.226 0.866 -6.660 1.00 84.88 107 MET A CA 1
ATOM 853 C C . MET A 1 107 ? 16.074 0.642 -5.146 1.00 84.88 107 MET A C 1
ATOM 855 O O . MET A 1 107 ? 16.519 1.484 -4.361 1.00 84.88 107 MET A O 1
ATOM 859 N N . GLU A 1 108 ? 15.418 -0.440 -4.713 1.00 82.44 108 GLU A N 1
ATOM 860 C CA . GLU A 1 108 ? 15.205 -0.727 -3.293 1.00 82.44 108 GLU A CA 1
ATOM 861 C C . GLU A 1 108 ? 16.517 -1.147 -2.619 1.00 82.44 108 GLU A C 1
ATOM 863 O O . GLU A 1 108 ? 17.234 -2.045 -3.065 1.00 82.44 108 GLU A O 1
ATOM 868 N N . VAL A 1 109 ? 16.825 -0.514 -1.487 1.00 82.94 109 VAL A N 1
ATOM 869 C CA . VAL A 1 109 ? 18.031 -0.826 -0.715 1.00 82.94 109 VAL A CA 1
ATOM 870 C C . VAL A 1 109 ? 17.754 -2.028 0.184 1.00 82.94 109 VAL A C 1
ATOM 872 O O . VAL A 1 109 ? 16.912 -1.975 1.085 1.00 82.94 109 VAL A O 1
ATOM 875 N N . GLY A 1 110 ? 18.486 -3.121 -0.039 1.00 80.44 110 GLY A N 1
ATOM 876 C CA . GLY A 1 110 ? 18.347 -4.350 0.738 1.00 80.44 110 GLY A CA 1
ATOM 877 C C . GLY A 1 110 ? 18.494 -4.115 2.246 1.00 80.44 110 GLY A C 1
ATOM 878 O O . GLY A 1 110 ? 19.463 -3.515 2.704 1.00 80.44 110 GLY A O 1
ATOM 879 N N . GLY A 1 111 ? 17.523 -4.596 3.027 1.00 80.00 111 GLY A N 1
ATOM 880 C CA . GLY A 1 111 ? 17.534 -4.497 4.491 1.00 80.00 111 GLY A CA 1
ATOM 881 C C . GLY A 1 111 ? 17.134 -3.131 5.061 1.00 80.00 111 GLY A C 1
ATOM 882 O O . GLY A 1 111 ? 17.097 -2.985 6.284 1.00 80.00 111 GLY A O 1
ATOM 883 N N . TYR A 1 112 ? 16.800 -2.147 4.219 1.00 83.12 112 TYR A N 1
ATOM 884 C CA . TYR A 1 112 ? 16.312 -0.855 4.687 1.00 83.12 112 TYR A CA 1
ATOM 885 C C . TYR A 1 112 ? 14.950 -0.985 5.386 1.00 83.12 112 TYR A C 1
ATOM 887 O O . TYR A 1 112 ? 14.021 -1.623 4.883 1.00 83.12 112 TYR A O 1
ATOM 895 N N . LYS A 1 113 ? 14.831 -0.346 6.554 1.00 82.94 113 LYS A N 1
ATOM 896 C CA . LYS A 1 113 ? 13.570 -0.183 7.279 1.00 82.94 113 LYS A CA 1
ATOM 897 C C . LYS A 1 113 ? 13.152 1.291 7.219 1.00 82.94 113 LYS A C 1
ATOM 899 O O . LYS A 1 113 ? 13.921 2.134 7.682 1.00 82.94 113 LYS A O 1
ATOM 904 N N . PRO A 1 114 ? 11.965 1.604 6.670 1.00 83.69 114 PRO A N 1
ATOM 905 C CA . PRO A 1 114 ? 11.417 2.951 6.649 1.00 83.69 114 PRO A CA 1
ATOM 906 C C . PRO A 1 114 ? 11.334 3.553 8.047 1.00 83.69 114 PRO A C 1
ATOM 908 O O . PRO A 1 114 ? 11.058 2.852 9.024 1.00 83.69 114 PRO A O 1
ATOM 911 N N . VAL A 1 115 ? 11.536 4.864 8.117 1.00 81.69 115 VAL A N 1
ATOM 912 C CA . VAL A 1 115 ? 11.404 5.629 9.357 1.00 81.69 115 VAL A CA 1
ATOM 913 C C . VAL A 1 115 ? 9.923 5.783 9.692 1.00 81.69 115 VAL A C 1
ATOM 915 O O . VAL A 1 115 ? 9.132 6.216 8.852 1.00 81.69 115 VAL A O 1
ATOM 918 N N . HIS A 1 116 ? 9.554 5.412 10.917 1.00 78.06 116 HIS A N 1
ATOM 919 C CA . HIS A 1 116 ? 8.238 5.702 11.474 1.00 78.06 116 HIS A CA 1
ATOM 920 C C . HIS A 1 116 ? 8.285 7.085 12.124 1.00 78.06 116 HIS A C 1
ATOM 922 O O . HIS A 1 116 ? 9.032 7.294 13.081 1.00 78.06 116 HIS A O 1
ATOM 928 N N . HIS A 1 117 ? 7.514 8.028 11.597 1.00 75.44 117 HIS A N 1
ATOM 929 C CA . HIS A 1 117 ? 7.424 9.380 12.136 1.00 75.44 117 HIS A CA 1
ATOM 930 C C . HIS A 1 117 ? 6.411 9.421 13.272 1.00 75.44 117 HIS A C 1
ATOM 932 O O . HIS A 1 117 ? 5.327 8.853 13.168 1.00 75.44 117 HIS A O 1
ATOM 938 N N . LEU A 1 118 ? 6.777 10.099 14.355 1.00 67.31 118 LEU A N 1
ATOM 939 C CA . LEU A 1 118 ? 5.864 10.418 15.450 1.00 67.31 118 LEU A CA 1
ATOM 940 C C . LEU A 1 118 ? 5.164 11.749 15.153 1.00 67.31 118 LEU A C 1
ATOM 942 O O . LEU A 1 118 ? 5.695 12.571 14.405 1.00 67.31 118 LEU A O 1
ATOM 946 N N . ASN A 1 119 ? 4.020 11.995 15.789 1.00 61.06 119 ASN A N 1
ATOM 947 C CA . ASN A 1 119 ? 3.306 13.270 15.711 1.00 61.06 119 ASN A CA 1
ATOM 948 C C . ASN A 1 119 ? 2.710 13.579 14.328 1.00 61.06 119 ASN A C 1
ATOM 950 O O . ASN A 1 119 ? 2.717 14.725 13.877 1.00 61.06 119 ASN A O 1
ATOM 954 N N . THR A 1 120 ? 2.185 12.562 13.631 1.00 59.97 120 THR A N 1
ATOM 955 C CA . THR A 1 120 ? 1.614 12.719 12.275 1.00 59.97 120 THR A CA 1
ATOM 956 C C . THR A 1 120 ? 0.172 13.256 12.266 1.00 59.97 120 THR A C 1
ATOM 958 O O . THR A 1 120 ? -0.519 13.163 11.253 1.00 59.97 120 THR A O 1
ATOM 961 N N . ALA A 1 121 ? -0.256 13.891 13.368 1.00 51.97 121 ALA A N 1
ATOM 962 C CA . ALA A 1 121 ? -1.602 14.419 13.627 1.00 51.97 121 ALA A CA 1
ATOM 963 C C . ALA A 1 121 ? -2.691 13.351 13.864 1.00 51.97 121 ALA A C 1
ATOM 965 O O . ALA A 1 121 ? -3.883 13.653 13.800 1.00 51.97 121 ALA A O 1
ATOM 966 N N . VAL A 1 122 ? -2.284 12.121 14.193 1.00 53.81 122 VAL A N 1
ATOM 967 C CA . VAL A 1 122 ? -3.165 10.985 14.533 1.00 53.81 122 VAL A CA 1
ATOM 968 C C . VAL A 1 122 ? -2.792 10.403 15.908 1.00 53.81 122 VAL A C 1
ATOM 970 O O . VAL A 1 122 ? -3.016 9.238 16.219 1.00 53.81 122 VAL A O 1
ATOM 973 N N . ASP A 1 123 ? -2.209 11.223 16.779 1.00 52.84 123 ASP A N 1
ATOM 974 C CA . ASP A 1 123 ? -1.464 10.703 17.930 1.00 52.84 123 ASP A CA 1
ATOM 975 C C . ASP A 1 123 ? -2.354 10.129 19.034 1.00 52.84 123 ASP A C 1
ATOM 977 O O . ASP A 1 123 ? -1.946 9.203 19.727 1.00 52.84 123 ASP A O 1
ATOM 981 N N . SER A 1 124 ? -3.584 10.624 19.204 1.00 56.66 124 SER A N 1
ATOM 982 C CA . SER A 1 124 ? -4.457 10.137 20.280 1.00 56.66 124 SER A CA 1
ATOM 983 C C . SER A 1 124 ? -5.018 8.734 20.027 1.00 56.66 124 SER A C 1
ATOM 985 O O . SER A 1 124 ? -5.366 8.052 20.986 1.00 56.66 124 SER A O 1
ATOM 987 N N . GLU A 1 125 ? -5.128 8.312 18.763 1.00 56.00 125 GLU A N 1
ATOM 988 C CA . GLU A 1 125 ? -5.604 6.973 18.388 1.00 56.00 125 GLU A CA 1
ATOM 989 C C . GLU A 1 125 ? -4.433 6.039 18.051 1.00 56.00 125 GLU A C 1
ATOM 991 O O . GLU A 1 125 ? -4.420 4.909 18.531 1.00 56.00 125 GLU A O 1
ATOM 996 N N . GLU A 1 126 ? -3.400 6.514 17.337 1.00 54.59 126 GLU A N 1
ATOM 997 C CA . GLU A 1 126 ? -2.182 5.726 17.077 1.00 54.59 126 GLU A CA 1
ATOM 998 C C . GLU A 1 126 ? -1.425 5.375 18.368 1.00 54.59 126 GLU A C 1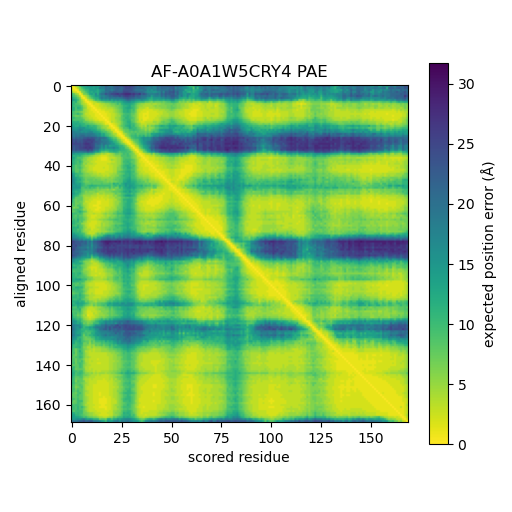
ATOM 1000 O O . GLU A 1 126 ? -0.833 4.305 18.435 1.00 54.59 126 GLU A O 1
ATOM 1005 N N . ALA A 1 127 ? -1.501 6.184 19.437 1.00 62.03 127 ALA A N 1
ATOM 1006 C CA . ALA A 1 127 ? -0.905 5.830 20.734 1.00 62.03 127 ALA A CA 1
ATOM 1007 C C . ALA A 1 127 ? -1.467 4.533 21.349 1.00 62.03 127 ALA A C 1
ATOM 1009 O O . ALA A 1 127 ? -0.853 3.971 22.256 1.00 62.03 127 ALA A O 1
ATOM 1010 N N . LEU A 1 128 ? -2.632 4.063 20.888 1.00 64.69 128 LEU A N 1
ATOM 1011 C CA . LEU A 1 128 ? -3.266 2.836 21.371 1.00 64.69 128 LEU A CA 1
ATOM 1012 C C . LEU A 1 128 ? -2.844 1.588 20.580 1.00 64.69 128 LEU A C 1
ATOM 1014 O O . LEU A 1 128 ? -3.213 0.480 20.974 1.00 64.69 128 LEU A O 1
ATOM 1018 N N . TYR A 1 129 ? -2.085 1.740 19.490 1.00 64.69 129 TYR A N 1
ATOM 1019 C CA . TYR A 1 129 ? -1.743 0.648 18.581 1.00 64.69 129 TYR A CA 1
ATOM 1020 C C . TYR A 1 129 ? -0.258 0.654 18.201 1.00 64.69 129 TYR A C 1
ATOM 1022 O O . TYR A 1 129 ? 0.355 1.696 17.999 1.00 64.69 129 TYR A O 1
ATOM 1030 N N . GLU A 1 130 ? 0.328 -0.534 18.045 1.00 66.56 130 GLU A N 1
ATOM 1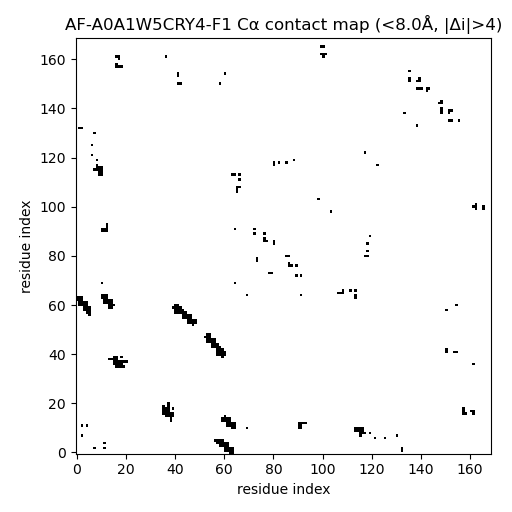031 C CA . GLU A 1 130 ? 1.678 -0.683 17.496 1.00 66.56 130 GLU A CA 1
ATOM 1032 C C . GLU A 1 130 ? 1.622 -1.013 15.999 1.00 66.56 130 GLU A C 1
ATOM 1034 O O . GLU A 1 130 ? 0.965 -1.965 15.566 1.00 66.56 130 GLU A O 1
ATOM 1039 N N . SER A 1 131 ? 2.352 -0.236 15.199 1.00 73.25 131 SER A N 1
ATOM 1040 C CA . SER A 1 131 ? 2.510 -0.473 13.764 1.00 73.25 131 SER A CA 1
ATOM 1041 C C . SER A 1 131 ? 3.661 -1.445 13.499 1.00 73.25 131 SER A C 1
ATOM 1043 O O . SER A 1 131 ? 4.802 -1.207 13.897 1.00 73.25 131 SER A O 1
ATOM 1045 N N . HIS A 1 132 ? 3.389 -2.527 12.763 1.00 76.38 132 HIS A N 1
ATOM 1046 C CA . HIS A 1 132 ? 4.402 -3.506 12.363 1.00 76.38 132 HIS A CA 1
ATOM 1047 C C . HIS A 1 132 ? 4.497 -3.648 10.843 1.00 76.38 132 HIS A C 1
ATOM 1049 O O . HIS A 1 132 ? 3.494 -3.755 10.138 1.00 76.38 132 HIS A O 1
ATOM 1055 N N . LEU A 1 133 ? 5.730 -3.746 10.347 1.00 82.25 133 LEU A N 1
ATOM 1056 C CA . LEU A 1 133 ? 6.022 -4.087 8.958 1.00 82.25 133 LEU A CA 1
ATOM 1057 C C . LEU A 1 133 ? 6.155 -5.602 8.826 1.00 82.25 133 LEU A C 1
ATOM 1059 O O . LEU A 1 133 ? 7.068 -6.198 9.398 1.00 82.25 133 LEU A O 1
ATOM 1063 N N . LEU A 1 134 ? 5.243 -6.219 8.074 1.00 87.06 134 LEU A N 1
ATOM 1064 C CA . LEU A 1 134 ? 5.133 -7.672 7.972 1.00 87.06 134 LEU A CA 1
ATOM 1065 C C . LEU A 1 134 ? 5.208 -8.158 6.519 1.00 87.06 134 LEU A C 1
ATOM 1067 O O . LEU A 1 134 ? 4.706 -7.488 5.610 1.00 87.06 134 LEU A O 1
ATOM 1071 N N . PRO A 1 135 ? 5.755 -9.363 6.275 1.00 90.62 135 PRO A N 1
ATOM 1072 C CA . PRO A 1 135 ? 5.571 -10.056 5.007 1.00 90.62 135 PRO A CA 1
ATOM 1073 C C . PRO A 1 135 ? 4.083 -10.283 4.707 1.00 90.62 135 PRO A C 1
ATOM 1075 O O . PRO A 1 135 ? 3.307 -10.612 5.602 1.00 90.62 135 PRO A O 1
ATOM 1078 N N . VAL A 1 136 ? 3.689 -10.212 3.429 1.00 91.44 136 VAL A N 1
ATOM 1079 C CA . VAL A 1 136 ? 2.280 -10.346 2.991 1.00 91.44 136 VAL A CA 1
ATOM 1080 C C . VAL A 1 136 ? 1.615 -11.604 3.553 1.00 91.44 136 VAL A C 1
ATOM 1082 O O . VAL A 1 136 ? 0.499 -11.545 4.060 1.00 91.44 136 VAL A O 1
ATOM 1085 N N . LYS A 1 137 ? 2.309 -12.748 3.503 1.00 94.12 137 LYS A N 1
ATOM 1086 C CA . LYS A 1 137 ? 1.789 -14.024 4.018 1.00 94.12 137 LYS A CA 1
ATOM 1087 C C . LYS A 1 137 ? 1.486 -13.959 5.518 1.00 94.12 137 LYS A C 1
ATOM 1089 O O . LYS A 1 137 ? 0.485 -14.513 5.960 1.00 94.12 137 LYS A O 1
ATOM 1094 N N . GLU A 1 138 ? 2.348 -13.300 6.286 1.00 94.44 138 GLU A N 1
ATOM 1095 C CA . GLU A 1 138 ? 2.171 -13.145 7.728 1.00 94.44 138 GLU A CA 1
ATOM 1096 C C . GLU A 1 138 ? 1.045 -12.158 8.048 1.00 94.44 138 GLU A C 1
ATOM 1098 O O . GLU A 1 138 ? 0.194 -12.462 8.880 1.00 94.44 138 GLU A O 1
ATOM 1103 N N . ALA A 1 139 ? 0.989 -11.025 7.339 1.00 92.19 139 ALA A N 1
ATOM 1104 C CA . ALA A 1 139 ? -0.084 -10.043 7.479 1.00 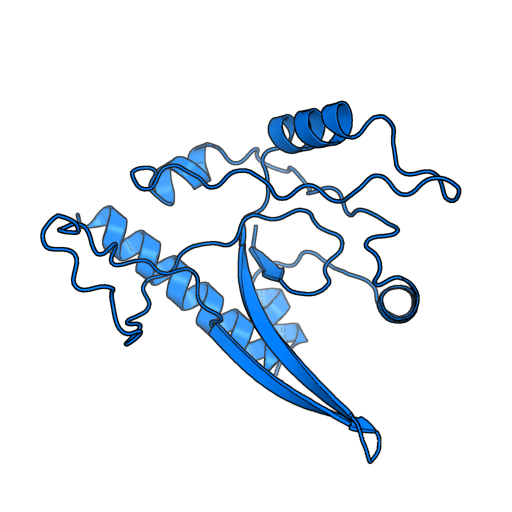92.19 139 ALA A CA 1
ATOM 1105 C C . ALA A 1 139 ? -1.461 -10.679 7.230 1.00 92.19 139 ALA A C 1
ATOM 1107 O O . ALA A 1 139 ? -2.356 -10.573 8.063 1.00 92.19 139 ALA A O 1
ATOM 1108 N N . VAL A 1 140 ? -1.602 -11.429 6.134 1.00 94.06 140 VAL A N 1
ATOM 1109 C CA . VAL A 1 140 ? -2.823 -12.179 5.802 1.00 94.06 140 VAL A CA 1
ATOM 1110 C C . VAL A 1 140 ? -3.216 -13.153 6.914 1.00 94.06 140 VAL A C 1
ATOM 1112 O O . VAL A 1 140 ? -4.387 -13.244 7.268 1.00 94.06 140 VAL A O 1
ATOM 1115 N N . GLN A 1 141 ? -2.250 -13.873 7.487 1.00 95.19 141 GLN A N 1
ATOM 1116 C CA . GLN A 1 141 ? -2.526 -14.833 8.553 1.00 95.19 141 GLN A CA 1
ATOM 1117 C C . GLN A 1 141 ? -2.994 -14.149 9.844 1.00 95.19 141 GLN A C 1
ATOM 1119 O O . GLN A 1 141 ? -3.906 -14.653 10.497 1.00 95.19 141 GLN A O 1
ATOM 1124 N N . LYS A 1 142 ? -2.379 -13.022 10.221 1.00 92.44 142 LYS A N 1
ATOM 1125 C CA . LYS A 1 142 ? -2.763 -12.262 11.421 1.00 92.44 142 LYS A CA 1
ATOM 1126 C C . LYS A 1 142 ? -4.126 -11.589 11.277 1.00 92.44 142 LYS A C 1
ATOM 1128 O O . LYS A 1 142 ? -4.840 -11.468 12.262 1.00 92.44 142 LYS A O 1
ATOM 1133 N N . LEU A 1 143 ? -4.492 -11.186 10.063 1.00 93.12 143 LEU A N 1
ATOM 1134 C CA . LEU A 1 143 ? -5.748 -10.492 9.768 1.00 93.12 143 LEU A CA 1
ATOM 1135 C C . LEU A 1 143 ? -6.897 -11.443 9.410 1.00 93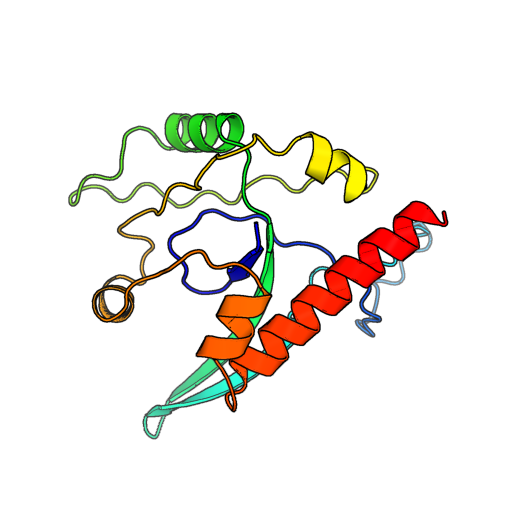.12 143 LEU A C 1
ATOM 1137 O O . LEU A 1 143 ? -7.955 -10.985 8.982 1.00 93.12 143 LEU A O 1
ATOM 1141 N N . LYS A 1 144 ? -6.702 -12.756 9.562 1.00 95.50 144 LYS A N 1
ATOM 1142 C CA . LYS A 1 144 ? -7.624 -13.771 9.054 1.00 95.50 144 LYS A CA 1
ATOM 1143 C C . LYS A 1 144 ? -9.071 -13.545 9.513 1.00 95.50 144 LYS A C 1
ATOM 1145 O O . LYS A 1 144 ? -9.339 -13.472 10.709 1.00 95.50 144 LYS A O 1
ATOM 1150 N N . GLY A 1 145 ? -10.002 -13.522 8.560 1.00 93.50 145 GLY A N 1
ATOM 1151 C CA . GLY A 1 145 ? -11.437 -13.340 8.810 1.00 93.50 145 GLY A CA 1
ATOM 1152 C C . GLY A 1 145 ? -11.880 -11.883 8.967 1.00 93.50 145 GLY A C 1
ATOM 1153 O O . GLY A 1 145 ? -13.031 -11.640 9.322 1.00 93.50 145 GLY A O 1
ATOM 1154 N N . THR A 1 146 ? -10.993 -10.921 8.708 1.00 92.12 146 THR A N 1
ATOM 1155 C CA . THR A 1 146 ? -11.304 -9.485 8.724 1.00 92.12 146 THR A CA 1
ATOM 1156 C C . THR A 1 146 ? -11.320 -8.907 7.312 1.00 92.12 146 THR A C 1
ATOM 1158 O O . THR A 1 146 ? -10.734 -9.477 6.393 1.00 92.12 146 THR A O 1
ATOM 1161 N N . ILE A 1 147 ? -11.926 -7.730 7.134 1.00 90.44 147 ILE A N 1
ATOM 1162 C CA . ILE A 1 147 ? -11.879 -7.030 5.842 1.00 90.44 147 ILE A CA 1
ATOM 1163 C C . ILE A 1 147 ? -10.445 -6.643 5.454 1.00 90.44 147 ILE A C 1
ATOM 1165 O O . ILE A 1 147 ? -10.095 -6.614 4.276 1.00 90.44 147 ILE A O 1
ATOM 1169 N N . GLN A 1 148 ? -9.580 -6.401 6.441 1.00 90.56 148 GLN A N 1
ATOM 1170 C CA . GLN A 1 148 ? -8.178 -6.087 6.213 1.00 90.56 148 GLN A CA 1
ATOM 1171 C C . GLN A 1 148 ? -7.428 -7.259 5.557 1.00 90.56 148 GLN A C 1
ATOM 1173 O O . GLN A 1 148 ? -6.514 -7.013 4.773 1.00 90.56 148 GLN A O 1
ATOM 1178 N N . GLU A 1 149 ? -7.822 -8.519 5.794 1.00 94.25 149 GLU A N 1
ATOM 1179 C CA . GLU A 1 149 ? -7.267 -9.667 5.056 1.00 94.25 149 GLU A CA 1
ATOM 1180 C C . GLU A 1 149 ? -7.513 -9.520 3.549 1.00 94.25 149 GLU A C 1
ATOM 1182 O O . GLU A 1 149 ? -6.579 -9.639 2.748 1.00 94.25 149 GLU A O 1
ATOM 1187 N N . ASP A 1 150 ? -8.756 -9.230 3.166 1.00 93.69 150 ASP A N 1
ATOM 1188 C CA . ASP A 1 150 ? -9.159 -9.091 1.767 1.00 93.69 150 ASP A CA 1
ATOM 1189 C C . ASP A 1 150 ? -8.486 -7.892 1.105 1.00 93.69 150 ASP A C 1
ATOM 1191 O O . ASP A 1 150 ? -8.037 -7.988 -0.041 1.00 93.69 150 ASP A O 1
ATOM 1195 N N . VAL A 1 151 ? -8.344 -6.786 1.838 1.00 93.12 151 VAL A N 1
ATOM 1196 C CA . VAL A 1 151 ? -7.595 -5.601 1.402 1.00 93.12 151 VAL A CA 1
ATOM 1197 C C . VAL A 1 151 ? -6.134 -5.965 1.125 1.00 93.12 151 VAL A C 1
ATOM 1199 O O . VAL A 1 151 ? -5.618 -5.648 0.050 1.00 93.12 151 VAL A O 1
ATOM 1202 N N . VAL A 1 152 ? -5.472 -6.698 2.028 1.00 93.38 152 VAL A N 1
ATOM 1203 C CA . VAL A 1 152 ? -4.074 -7.120 1.840 1.00 93.38 152 VAL A CA 1
ATOM 1204 C C . VAL A 1 152 ? -3.923 -8.044 0.636 1.00 93.38 152 VAL A C 1
ATOM 1206 O O . VAL A 1 152 ? -3.035 -7.843 -0.200 1.00 93.38 152 VAL A O 1
ATOM 1209 N N . ARG A 1 153 ? -4.803 -9.042 0.508 1.00 94.44 153 ARG A N 1
ATOM 1210 C CA . ARG A 1 153 ? -4.793 -9.984 -0.620 1.00 94.44 153 ARG A CA 1
ATOM 1211 C C . ARG A 1 153 ? -5.032 -9.272 -1.947 1.00 94.44 153 ARG A C 1
ATOM 1213 O O . ARG A 1 153 ? -4.273 -9.489 -2.892 1.00 94.44 153 ARG A O 1
ATOM 1220 N N . SER A 1 154 ? -6.046 -8.413 -2.010 1.00 93.31 154 SER A N 1
ATOM 1221 C CA . SER A 1 154 ? -6.398 -7.645 -3.209 1.00 93.31 154 SER A CA 1
ATOM 1222 C C . SER A 1 154 ? -5.268 -6.705 -3.607 1.00 93.31 154 SER A C 1
ATOM 1224 O O . SER A 1 154 ? -4.902 -6.635 -4.782 1.00 93.31 154 SER A O 1
ATOM 1226 N N . GLY A 1 155 ? -4.652 -6.045 -2.622 1.00 93.25 155 GLY A N 1
ATOM 1227 C CA . GLY A 1 155 ? -3.504 -5.182 -2.848 1.00 93.25 155 GLY A CA 1
ATOM 1228 C C . GLY A 1 155 ? -2.322 -5.936 -3.449 1.00 93.25 155 GLY A C 1
ATOM 1229 O O . GLY A 1 155 ? -1.786 -5.539 -4.485 1.00 93.25 155 GLY A O 1
ATOM 1230 N N . TRP A 1 156 ? -1.970 -7.084 -2.867 1.00 94.81 156 TRP A N 1
ATOM 1231 C CA . TRP A 1 156 ? -0.897 -7.927 -3.390 1.00 94.81 156 TRP A CA 1
ATOM 1232 C C . TRP A 1 156 ? -1.178 -8.438 -4.808 1.00 94.81 156 TRP A C 1
ATOM 1234 O O . TRP A 1 156 ? -0.312 -8.371 -5.680 1.00 94.81 156 TRP A O 1
ATOM 1244 N N . GLN A 1 157 ? -2.400 -8.900 -5.076 1.00 94.50 157 GLN A N 1
ATOM 1245 C CA . GLN A 1 157 ? -2.794 -9.353 -6.411 1.00 94.50 157 GLN A CA 1
ATOM 1246 C C . GLN A 1 157 ? -2.703 -8.235 -7.456 1.00 94.50 157 GLN A C 1
ATOM 1248 O O . GLN A 1 157 ? -2.274 -8.485 -8.584 1.00 94.50 157 GLN A O 1
ATOM 1253 N N . ALA A 1 158 ? -3.076 -7.004 -7.097 1.00 93.44 158 ALA A N 1
ATOM 1254 C CA . ALA A 1 158 ? -2.977 -5.853 -7.986 1.00 93.44 158 ALA A CA 1
ATOM 1255 C C . ALA A 1 158 ? -1.517 -5.527 -8.344 1.00 93.44 158 ALA A C 1
ATOM 1257 O O . ALA A 1 158 ? -1.222 -5.231 -9.502 1.00 93.44 158 ALA A O 1
ATOM 1258 N N . ILE A 1 159 ? -0.598 -5.658 -7.384 1.00 93.69 159 ILE A N 1
ATOM 1259 C CA . ILE A 1 159 ? 0.846 -5.475 -7.592 1.00 93.69 159 ILE A CA 1
ATOM 1260 C C . ILE A 1 159 ? 1.408 -6.550 -8.517 1.00 93.69 159 ILE A C 1
ATOM 1262 O O . ILE A 1 159 ? 2.072 -6.230 -9.501 1.00 93.69 159 ILE A O 1
ATOM 1266 N N . VAL A 1 160 ? 1.097 -7.821 -8.248 1.00 94.44 160 VAL A N 1
ATOM 1267 C CA . VAL A 1 160 ? 1.521 -8.938 -9.106 1.00 94.44 160 VAL A CA 1
ATOM 1268 C C . VAL A 1 160 ? 1.000 -8.742 -10.529 1.00 94.44 160 VAL A C 1
ATOM 1270 O O . VAL A 1 160 ? 1.747 -8.906 -11.493 1.00 94.44 160 VAL A O 1
ATOM 1273 N N . ARG A 1 161 ? -0.264 -8.328 -10.680 1.00 93.62 161 ARG A N 1
ATOM 1274 C CA . ARG A 1 161 ? -0.847 -8.023 -11.989 1.00 93.62 161 ARG A CA 1
ATOM 1275 C C . ARG A 1 161 ? -0.129 -6.861 -12.669 1.00 93.62 161 ARG A C 1
ATOM 1277 O O . ARG A 1 161 ? 0.108 -6.942 -13.867 1.00 93.62 161 ARG A O 1
ATOM 1284 N N . ARG A 1 162 ? 0.221 -5.799 -11.933 1.00 93.06 162 ARG A N 1
ATOM 1285 C CA . ARG A 1 162 ? 0.982 -4.668 -12.480 1.00 93.06 162 ARG A CA 1
ATOM 1286 C C . ARG A 1 162 ? 2.310 -5.141 -13.053 1.00 93.06 162 ARG A C 1
ATOM 1288 O O . ARG A 1 162 ? 2.566 -4.899 -14.226 1.00 93.06 162 ARG A O 1
ATOM 1295 N N . HIS A 1 163 ? 3.077 -5.875 -12.250 1.00 93.19 163 HIS A N 1
ATOM 1296 C CA . HIS A 1 163 ? 4.365 -6.426 -12.657 1.00 93.19 163 HIS A CA 1
ATOM 1297 C C . HIS A 1 163 ? 4.230 -7.275 -13.926 1.00 93.19 163 HIS A C 1
ATOM 1299 O O . HIS A 1 163 ? 4.975 -7.099 -14.878 1.00 93.19 163 HIS A O 1
ATOM 1305 N N . GLN A 1 164 ? 3.240 -8.171 -13.979 1.00 93.31 164 GLN A N 1
ATOM 1306 C CA . GLN A 1 164 ? 2.999 -9.014 -15.154 1.00 93.31 164 GLN A CA 1
ATOM 1307 C C . GLN A 1 164 ? 2.605 -8.222 -16.404 1.00 93.31 164 GLN A C 1
ATOM 1309 O O . GLN A 1 164 ? 2.971 -8.626 -17.504 1.00 93.31 164 GLN A O 1
ATOM 1314 N N . THR A 1 165 ? 1.830 -7.145 -16.256 1.00 90.19 165 THR A N 1
ATOM 1315 C CA . THR A 1 165 ? 1.455 -6.268 -17.372 1.00 90.19 165 THR A CA 1
ATOM 1316 C C . THR A 1 165 ? 2.672 -5.520 -17.903 1.00 90.19 165 THR A C 1
ATOM 1318 O O . THR A 1 165 ? 2.865 -5.482 -19.111 1.00 90.19 165 THR A O 1
ATOM 1321 N N . GLU A 1 166 ? 3.501 -4.968 -17.015 1.00 91.00 166 GLU A N 1
ATOM 1322 C CA . GLU A 1 166 ? 4.714 -4.234 -17.393 1.00 91.00 166 GLU A CA 1
ATOM 1323 C C . GLU A 1 166 ? 5.783 -5.159 -18.001 1.00 91.00 166 GLU A C 1
ATOM 1325 O O . GLU A 1 166 ? 6.431 -4.761 -18.954 1.00 91.00 166 GLU A O 1
ATOM 1330 N N . SER A 1 167 ? 5.930 -6.410 -17.540 1.00 85.75 167 SER A N 1
ATOM 1331 C CA . SER A 1 167 ? 6.891 -7.369 -18.123 1.00 85.75 167 SER A CA 1
ATOM 1332 C C . SER A 1 167 ? 6.480 -7.949 -19.485 1.00 85.75 167 SER A C 1
ATOM 1334 O O . SER A 1 167 ? 7.277 -8.639 -20.115 1.00 85.75 167 SER A O 1
ATOM 1336 N N . LYS A 1 168 ? 5.219 -7.778 -19.897 1.00 74.75 168 LYS A N 1
ATOM 1337 C CA . LYS A 1 168 ? 4.688 -8.278 -21.180 1.00 74.75 168 LYS A CA 1
ATOM 1338 C C . LYS A 1 168 ? 4.580 -7.189 -22.251 1.00 74.75 168 LYS A C 1
ATOM 1340 O O . LYS A 1 168 ? 4.242 -7.527 -23.385 1.00 74.75 168 LYS A O 1
ATOM 1345 N N . ALA A 1 169 ? 4.761 -5.928 -21.863 1.00 60.31 169 ALA A N 1
ATOM 1346 C CA . ALA A 1 169 ? 4.760 -4.767 -22.746 1.00 60.31 169 ALA A CA 1
ATOM 1347 C C . ALA A 1 169 ? 6.147 -4.576 -23.369 1.00 60.31 169 ALA A C 1
ATOM 1349 O O . ALA A 1 169 ? 6.184 -4.119 -24.531 1.00 60.31 169 ALA A O 1
#

Organism: NCBI:txid136370

Solvent-accessible surface area (backbone atoms only — not comparable to full-atom values): 10935 Å² total; per-residue (Å²): 108,83,47,68,48,85,83,66,47,52,70,56,39,77,47,61,28,65,49,93,75,84,71,86,70,78,95,51,95,83,64,85,71,78,64,69,47,39,81,64,63,83,44,76,47,81,44,78,76,52,100,88,42,69,46,78,47,56,38,33,51,24,34,62,61,54,72,68,59,52,49,52,53,48,60,74,51,58,69,82,75,48,101,86,54,84,55,78,88,77,82,66,82,79,77,63,91,82,64,49,67,66,61,52,58,72,65,54,64,87,90,70,75,81,66,71,49,78,80,78,84,50,54,87,63,49,73,78,56,87,88,78,92,62,59,68,72,56,47,38,62,75,32,62,94,42,72,64,20,54,51,52,51,52,48,50,52,33,50,55,50,37,46,56,53,64,76,71,107

Mean predicted aligned error: 8.96 Å

Foldseek 3Di:
DKDKDDDQLFQWAFDFFQDDDPPPDPPDPVPPCPDSTDRAFPDWDWADPDPPDIDIDGTTITDHDDPVQVVVQCVVQPDADDPPDDRDDDHRDDDDSPQAPVNVVVSDDPPDDTDRHPPNVCHVPCVVDDRDDDDLVVQLVVQDPHVVNVSSVSSVVRSVVRNVVVVVD

Sequence (169 aa):
MLIFWSQSGYRNRLLPIPMRHRQPQPCNPLSNASSPFATEPIWTQLIPLTSNSQCMLFWYIAETLPPEMEKELNAKTGTEATATSPTPYQYPPKYPATLTLGERLEMEVGGYKPVHHLNTAVDSEEALYESHLLPVKEAVQKLKGTIQEDVVRSGWQAIVRRHQTESKA